Protein AF-A0A6F9AXH4-F1 (afdb_monomer)

Sequence (63 aa):
MTVFSRDPQPRSRLKTMGHRAFSRTAPWLWKALPDTTRAAESLSSLKAQLKTVLFRKAFKDLC

Radius of gyration: 14.44 Å; Cα contacts (8 Å, |Δi|>4): 20; chains: 1; bounding box: 26×30×39 Å

Foldseek 3Di:
DDDDDDDPFDDQPDPPCSCVDCSRCVVVVVVPDDVCLVPDPDPVSNVVRVVVVVCCVVCVPVD

pLDDT: mean 76.62, std 14.64, range [34.0, 92.31]

Mean predicted aligned error: 9.51 Å

Secondary structure (DSSP, 8-state):
------S-----S-TTTTTT-HHHHHHHHHHTS-HHHHT-SSHHHHHHHHHHHHHHHHSTT--

Solvent-accessible surface area (backbone atoms only — not comparable to full-atom values): 4131 Å² total; per-residue (Å²): 140,83,90,86,83,91,69,96,67,84,82,52,92,42,83,77,63,41,63,69,36,60,91,62,39,47,64,55,54,56,72,70,51,58,66,77,46,71,67,41,93,41,73,67,54,27,52,53,44,48,49,52,53,51,49,49,66,75,53,64,82,80,118

Structure (mmCIF, N/CA/C/O backbone):
data_AF-A0A6F9AXH4-F1
#
_entry.id   AF-A0A6F9AXH4-F1
#
loop_
_atom_site.group_PDB
_atom_site.id
_atom_site.type_symbol
_atom_site.label_atom_id
_atom_site.label_alt_id
_atom_site.label_comp_id
_atom_site.label_asym_id
_atom_site.label_entity_id
_atom_site.label_seq_id
_atom_site.pdbx_PDB_ins_code
_atom_site.Cartn_x
_atom_site.Cartn_y
_atom_site.Cartn_z
_atom_site.occupancy
_atom_site.B_iso_or_equiv
_atom_site.auth_seq_id
_atom_site.auth_comp_id
_atom_site.auth_asym_id
_atom_site.auth_atom_id
_atom_site.pdbx_PDB_model_num
ATOM 1 N N . MET A 1 1 ? 6.673 -21.347 -9.351 1.00 34.00 1 MET A N 1
ATOM 2 C CA . MET A 1 1 ? 6.518 -20.672 -10.658 1.00 34.00 1 MET A CA 1
ATOM 3 C C . MET A 1 1 ? 5.100 -20.118 -10.743 1.00 34.00 1 MET A C 1
ATOM 5 O O . MET A 1 1 ? 4.196 -20.830 -11.148 1.00 34.00 1 MET A O 1
ATOM 9 N N . THR A 1 2 ? 4.861 -18.906 -10.241 1.00 40.91 2 THR A N 1
ATOM 10 C CA . THR A 1 2 ? 3.515 -18.313 -10.173 1.00 40.91 2 THR 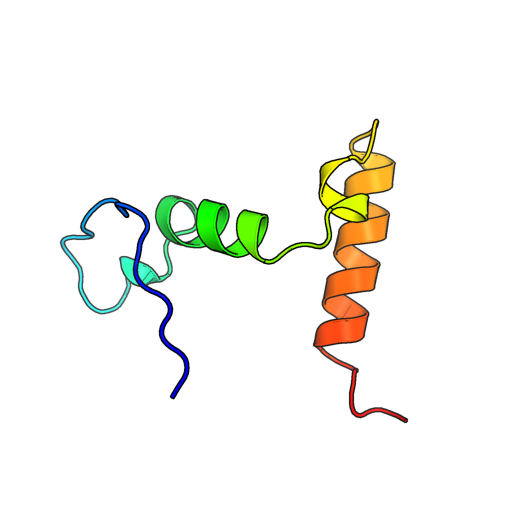A CA 1
ATOM 11 C C . THR A 1 2 ? 3.278 -17.387 -11.36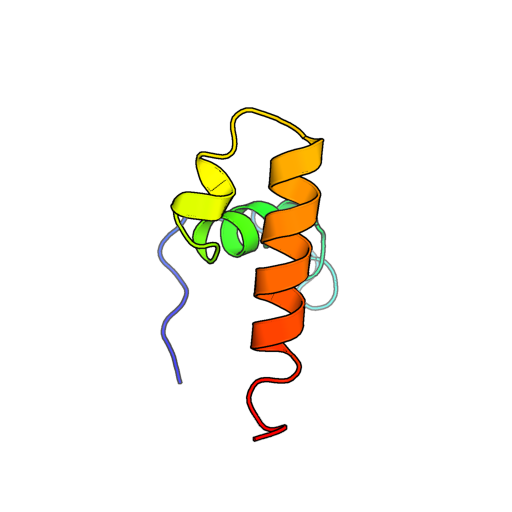3 1.00 40.9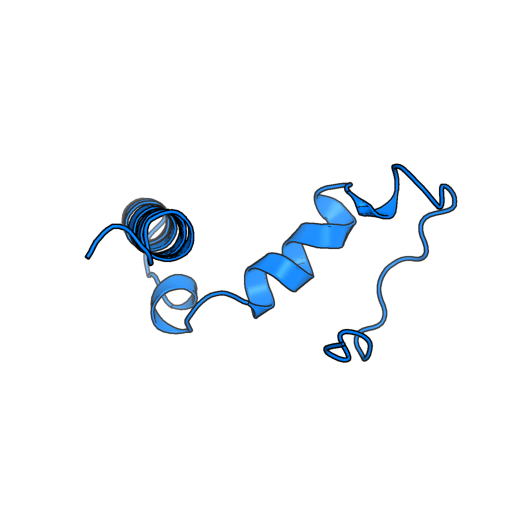1 2 THR A C 1
ATOM 13 O O . THR A 1 2 ? 4.027 -16.446 -11.616 1.00 40.91 2 THR A O 1
ATOM 16 N N . VAL A 1 3 ? 2.235 -17.710 -12.123 1.00 46.47 3 VAL A N 1
ATOM 17 C CA . VAL A 1 3 ? 1.733 -16.981 -13.290 1.00 46.47 3 VAL A CA 1
ATOM 18 C C . VAL A 1 3 ? 1.241 -15.583 -12.888 1.00 46.47 3 VAL A C 1
ATOM 20 O O . VAL A 1 3 ? 0.162 -15.432 -12.330 1.00 46.47 3 VAL A O 1
ATOM 23 N N . PHE A 1 4 ? 2.028 -14.549 -13.200 1.00 54.22 4 PHE A N 1
ATOM 24 C CA . PHE A 1 4 ? 1.668 -13.132 -13.038 1.00 54.22 4 PHE A CA 1
ATOM 25 C C . PHE A 1 4 ? 1.642 -12.417 -14.400 1.00 54.22 4 PHE A C 1
ATOM 27 O O . PHE A 1 4 ? 2.497 -11.583 -14.697 1.00 54.22 4 PHE A O 1
ATOM 34 N N . SER A 1 5 ? 0.703 -12.755 -15.286 1.00 50.94 5 SER A N 1
ATOM 35 C CA . SER A 1 5 ? 0.545 -12.029 -16.560 1.00 50.94 5 SER A CA 1
ATOM 36 C C . SER A 1 5 ? -0.860 -12.153 -17.125 1.00 50.94 5 SER A C 1
ATOM 38 O O . SER A 1 5 ? -1.095 -13.041 -17.934 1.00 50.94 5 SER A O 1
ATOM 40 N N . ARG A 1 6 ? -1.774 -11.255 -16.726 1.00 54.03 6 ARG A N 1
ATOM 41 C CA . ARG A 1 6 ? -3.008 -10.927 -17.475 1.00 54.03 6 ARG A CA 1
ATOM 42 C C . ARG A 1 6 ? -3.502 -9.491 -17.220 1.00 54.03 6 ARG A C 1
ATOM 44 O O . ARG A 1 6 ? -4.694 -9.267 -17.095 1.00 54.03 6 ARG A O 1
ATOM 51 N N . ASP A 1 7 ? -2.599 -8.516 -17.157 1.00 58.66 7 ASP A N 1
ATOM 52 C CA . ASP A 1 7 ? -2.968 -7.099 -17.297 1.00 58.66 7 ASP A CA 1
ATOM 53 C C . ASP A 1 7 ? -2.127 -6.490 -18.429 1.00 58.66 7 ASP A C 1
ATOM 55 O O . ASP A 1 7 ? -0.932 -6.803 -18.504 1.00 58.66 7 ASP A O 1
ATOM 59 N N . PRO A 1 8 ? -2.693 -5.642 -19.311 1.00 62.38 8 PRO A N 1
ATOM 60 C CA . PRO A 1 8 ? -1.938 -4.988 -20.374 1.00 62.38 8 PRO A CA 1
ATOM 61 C C . PRO A 1 8 ? -0.954 -3.980 -19.765 1.00 62.38 8 PRO A C 1
ATOM 63 O O . PRO A 1 8 ? -1.266 -2.812 -19.555 1.00 62.38 8 PRO A O 1
ATOM 66 N N . GLN A 1 9 ? 0.253 -4.441 -19.440 1.00 63.06 9 GLN A N 1
ATOM 67 C CA . GLN A 1 9 ? 1.327 -3.571 -18.974 1.00 63.06 9 GLN A CA 1
ATOM 68 C C . GLN A 1 9 ? 1.943 -2.804 -20.153 1.00 63.06 9 GLN A C 1
ATOM 70 O O . GLN A 1 9 ? 2.158 -3.395 -21.219 1.00 63.06 9 GLN A O 1
ATOM 75 N N . PRO A 1 10 ? 2.312 -1.521 -19.973 1.00 65.06 10 PRO A N 1
ATOM 76 C CA . PRO A 1 10 ? 3.059 -0.785 -20.982 1.00 65.06 10 PRO A CA 1
ATOM 77 C C . PRO A 1 10 ? 4.371 -1.522 -21.278 1.00 65.06 10 PRO A C 1
ATOM 79 O O . PRO A 1 10 ? 5.164 -1.824 -20.380 1.00 65.06 10 PRO A O 1
ATOM 82 N N . ARG A 1 11 ? 4.586 -1.861 -22.554 1.00 63.16 11 ARG A N 1
ATOM 83 C CA . ARG A 1 11 ? 5.775 -2.598 -22.996 1.00 63.16 11 ARG A CA 1
ATOM 84 C C . ARG A 1 11 ? 7.002 -1.711 -22.803 1.00 63.16 11 ARG A C 1
ATOM 86 O O . ARG A 1 11 ? 7.185 -0.739 -23.530 1.00 63.16 11 ARG A O 1
ATOM 93 N N . SER A 1 12 ? 7.862 -2.035 -21.837 1.00 64.75 12 SER A N 1
ATOM 94 C CA . SER A 1 12 ? 9.129 -1.314 -21.697 1.00 64.75 12 SER A CA 1
ATOM 95 C C . SER A 1 12 ? 10.111 -1.765 -22.777 1.00 64.75 12 SER A C 1
ATOM 97 O O . SER A 1 12 ? 10.401 -2.956 -22.881 1.00 64.75 12 SER A O 1
ATOM 99 N N . ARG A 1 13 ? 10.688 -0.819 -23.528 1.00 66.00 13 ARG A N 1
ATOM 100 C CA . ARG A 1 13 ? 11.731 -1.097 -24.537 1.00 66.00 13 ARG A CA 1
ATOM 101 C C . ARG A 1 13 ? 12.994 -1.743 -23.948 1.00 66.00 13 ARG A C 1
ATOM 103 O O . ARG A 1 13 ? 13.685 -2.472 -24.648 1.00 66.00 13 ARG A O 1
ATOM 110 N N . LEU A 1 14 ? 13.282 -1.503 -22.666 1.00 64.75 14 LEU A N 1
ATOM 111 C CA . LEU A 1 14 ? 14.455 -2.030 -21.963 1.00 64.75 14 LEU A CA 1
ATOM 112 C C . LEU A 1 14 ? 14.071 -3.250 -21.118 1.00 64.75 14 LEU A C 1
ATOM 114 O O . LEU A 1 14 ? 13.402 -3.110 -20.093 1.00 64.75 14 LEU A O 1
ATOM 118 N N . LYS A 1 15 ? 14.511 -4.442 -21.541 1.00 61.88 15 LYS A N 1
ATOM 119 C CA . LYS A 1 15 ? 14.163 -5.733 -20.916 1.00 61.88 15 LYS A CA 1
ATOM 120 C C . LYS A 1 15 ? 14.649 -5.867 -19.464 1.00 61.88 15 LYS A C 1
ATOM 122 O O . LYS A 1 15 ? 14.004 -6.545 -18.676 1.00 61.88 15 LYS A O 1
ATOM 127 N N . THR A 1 16 ? 15.740 -5.197 -19.094 1.00 65.19 16 THR A N 1
ATOM 128 C CA . THR A 1 16 ? 16.393 -5.350 -17.780 1.00 65.19 16 THR A CA 1
ATOM 129 C C . THR A 1 16 ? 15.928 -4.316 -16.750 1.00 65.19 16 THR A C 1
ATOM 131 O O . THR A 1 16 ? 15.450 -4.684 -15.680 1.00 65.19 16 THR A O 1
ATOM 134 N N . MET A 1 17 ? 16.014 -3.018 -17.069 1.00 67.12 17 MET A N 1
ATOM 135 C CA . MET A 1 17 ? 15.675 -1.938 -16.122 1.00 67.12 17 MET A CA 1
ATOM 136 C C . MET A 1 17 ? 14.256 -1.388 -16.294 1.00 67.12 17 MET A C 1
ATOM 138 O O . MET A 1 17 ? 13.639 -0.956 -15.323 1.00 67.12 17 MET A O 1
ATOM 142 N N . GLY A 1 18 ? 13.686 -1.466 -17.500 1.00 71.31 18 GLY A N 1
ATOM 143 C CA . GLY A 1 18 ? 12.342 -0.950 -17.777 1.00 71.31 18 GLY A CA 1
ATOM 144 C C . GLY 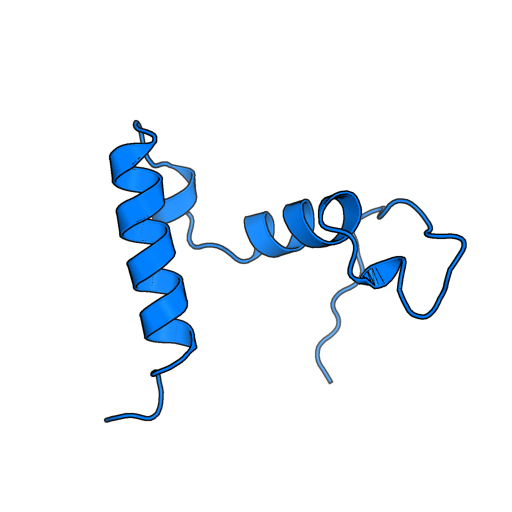A 1 18 ? 11.234 -1.694 -17.026 1.00 71.31 18 GLY A C 1
ATOM 145 O O . GLY A 1 18 ? 10.164 -1.141 -16.786 1.00 71.31 18 GLY A O 1
ATOM 146 N N . HIS A 1 19 ? 11.504 -2.928 -16.593 1.00 68.00 19 HIS A N 1
ATOM 147 C CA . HIS A 1 19 ? 10.599 -3.706 -15.752 1.00 68.00 19 HIS A CA 1
ATOM 148 C C . HIS A 1 19 ? 10.569 -3.253 -14.285 1.00 68.00 19 HIS A C 1
ATOM 150 O O . HIS A 1 19 ? 9.597 -3.544 -13.598 1.00 68.00 19 HIS A O 1
ATOM 156 N N . ARG A 1 20 ? 11.605 -2.543 -13.813 1.00 75.50 20 ARG A N 1
ATOM 157 C CA . ARG A 1 20 ? 11.723 -2.051 -12.428 1.00 75.50 20 ARG A CA 1
ATOM 158 C C . ARG A 1 20 ? 11.194 -0.626 -12.246 1.00 75.50 20 ARG A C 1
ATOM 160 O O . ARG A 1 20 ? 11.088 -0.168 -11.114 1.00 75.50 20 ARG A O 1
ATOM 167 N N . ALA A 1 21 ? 10.866 0.068 -13.338 1.00 82.88 21 ALA A N 1
ATOM 168 C CA . ALA A 1 21 ? 10.333 1.423 -13.288 1.00 82.88 21 ALA A CA 1
ATOM 169 C C . ALA A 1 21 ? 9.039 1.471 -12.464 1.00 82.88 21 ALA A C 1
ATOM 171 O O . ALA A 1 21 ? 8.143 0.649 -12.669 1.00 82.88 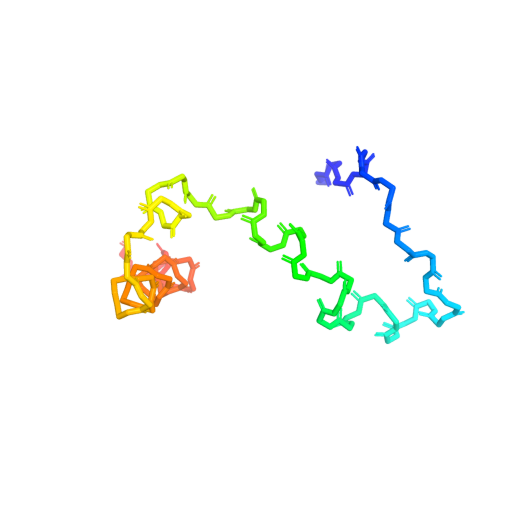21 ALA A O 1
ATOM 172 N N . PHE A 1 22 ? 8.926 2.462 -11.573 1.00 78.56 22 PHE A N 1
ATOM 173 C CA . PHE A 1 22 ? 7.752 2.632 -10.712 1.00 78.56 22 PHE A CA 1
ATOM 174 C C . PHE A 1 22 ? 6.457 2.716 -11.524 1.00 78.56 22 PHE A C 1
ATOM 176 O O . PHE A 1 22 ? 5.488 2.048 -11.199 1.00 78.56 22 PHE A O 1
ATOM 183 N N . SER A 1 23 ? 6.458 3.438 -12.647 1.00 81.56 23 SER A N 1
ATOM 184 C CA . SER A 1 23 ? 5.296 3.541 -13.543 1.00 81.56 23 SER A CA 1
ATOM 185 C C . SER A 1 23 ? 4.783 2.189 -14.052 1.00 81.56 23 SER A C 1
ATOM 187 O O . SER A 1 23 ? 3.602 2.052 -14.361 1.00 81.56 23 SER A O 1
ATOM 189 N N . ARG A 1 24 ? 5.649 1.174 -14.113 1.00 79.38 24 ARG A N 1
ATOM 190 C CA . ARG A 1 24 ? 5.291 -0.177 -14.540 1.00 79.38 24 ARG A CA 1
ATOM 191 C C . ARG A 1 24 ? 4.942 -1.095 -13.368 1.00 79.38 24 ARG A C 1
ATOM 193 O O . ARG A 1 24 ? 4.019 -1.898 -13.478 1.00 79.38 24 ARG A O 1
ATOM 200 N N . THR A 1 25 ? 5.685 -1.013 -12.267 1.00 82.00 25 THR A N 1
ATOM 201 C CA . THR A 1 25 ? 5.518 -1.903 -11.107 1.00 82.00 25 THR A CA 1
ATOM 202 C C . THR A 1 25 ? 4.443 -1.426 -10.141 1.00 82.00 25 THR A C 1
ATOM 204 O O . THR A 1 25 ? 3.831 -2.260 -9.478 1.00 82.00 25 THR A O 1
ATOM 207 N N . ALA A 1 26 ? 4.167 -0.123 -10.078 1.00 83.62 26 ALA A N 1
ATOM 208 C CA . ALA A 1 26 ? 3.216 0.460 -9.140 1.00 83.62 26 ALA A CA 1
ATOM 209 C C . ALA A 1 26 ? 1.793 -0.092 -9.294 1.00 83.62 26 ALA A C 1
ATOM 211 O O . ALA A 1 26 ? 1.234 -0.477 -8.271 1.00 83.62 26 ALA A O 1
ATOM 212 N N . PRO A 1 27 ? 1.207 -0.241 -10.502 1.00 83.50 27 PRO A N 1
ATOM 213 C CA . PRO A 1 27 ? -0.128 -0.828 -10.635 1.00 83.50 27 PRO A CA 1
ATOM 214 C C . PRO A 1 27 ? -0.191 -2.270 -10.120 1.00 83.50 27 PRO A C 1
ATOM 216 O O . PRO A 1 27 ? -1.153 -2.660 -9.463 1.00 83.50 27 PRO A O 1
ATOM 219 N N . TRP A 1 28 ? 0.857 -3.059 -10.373 1.00 80.56 28 TRP A N 1
ATOM 220 C CA . TRP A 1 28 ? 0.955 -4.431 -9.873 1.00 80.56 28 TRP A CA 1
ATOM 221 C C . TRP A 1 28 ? 1.116 -4.468 -8.352 1.00 80.56 28 TRP A C 1
ATOM 223 O O . TRP A 1 28 ? 0.433 -5.230 -7.672 1.00 80.56 28 TRP A O 1
ATOM 233 N N . LEU A 1 29 ? 1.982 -3.609 -7.814 1.00 83.06 29 LEU A N 1
ATOM 234 C CA . LEU A 1 29 ? 2.193 -3.489 -6.379 1.00 83.06 29 LEU A CA 1
ATOM 235 C C . LEU A 1 29 ? 0.899 -3.063 -5.684 1.00 83.06 29 LEU A C 1
ATOM 237 O O . LEU A 1 29 ? 0.543 -3.652 -4.670 1.00 83.06 29 LEU A O 1
ATOM 241 N N . TRP A 1 30 ? 0.162 -2.120 -6.274 1.00 85.56 30 TRP A N 1
ATOM 242 C CA . TRP A 1 30 ? -1.144 -1.687 -5.796 1.00 85.56 30 TRP A CA 1
ATOM 243 C C . TRP A 1 30 ? -2.131 -2.853 -5.764 1.00 85.56 30 TRP A C 1
ATOM 245 O O . TRP A 1 30 ? -2.728 -3.093 -4.719 1.00 85.56 30 TRP A O 1
ATOM 255 N N . LYS A 1 31 ? -2.223 -3.642 -6.850 1.00 83.81 31 LYS A N 1
ATOM 256 C CA . LYS A 1 31 ? -3.053 -4.862 -6.942 1.00 83.81 31 LYS A CA 1
ATOM 257 C C . LYS A 1 31 ? -2.651 -5.986 -5.977 1.00 83.81 31 LYS A C 1
ATOM 259 O O . LYS A 1 31 ? -3.466 -6.866 -5.708 1.00 83.81 31 LYS A O 1
ATOM 264 N N . ALA A 1 32 ? -1.436 -5.970 -5.441 1.00 84.25 32 ALA A N 1
ATOM 265 C CA . ALA A 1 32 ? -0.984 -6.937 -4.443 1.00 84.25 32 ALA A CA 1
ATOM 266 C C . ALA A 1 32 ? -1.280 -6.506 -2.992 1.00 84.25 32 ALA A C 1
ATOM 268 O O . ALA A 1 32 ? -1.064 -7.295 -2.071 1.00 84.25 32 ALA A O 1
ATOM 269 N N . LEU A 1 33 ? -1.738 -5.268 -2.767 1.00 86.44 33 LEU A N 1
ATOM 270 C CA . LEU A 1 33 ? -2.075 -4.778 -1.428 1.00 86.44 33 LEU A CA 1
ATOM 271 C C . LEU A 1 33 ? -3.424 -5.332 -0.943 1.00 86.44 33 LEU A C 1
ATOM 273 O O . LEU A 1 33 ? -4.316 -5.515 -1.770 1.00 86.44 33 LEU A O 1
ATOM 277 N N . PRO A 1 34 ? -3.610 -5.538 0.371 1.00 86.06 34 PRO A N 1
ATOM 278 C CA . PRO A 1 34 ? -4.916 -5.844 0.948 1.00 86.06 34 PRO A CA 1
ATOM 279 C C . PRO A 1 34 ? -5.925 -4.718 0.701 1.00 86.06 34 PRO A C 1
ATOM 281 O O . PRO A 1 34 ? -5.560 -3.539 0.738 1.00 86.06 34 PRO A O 1
ATOM 284 N N . ASP A 1 35 ? -7.201 -5.066 0.531 1.00 84.94 35 ASP A N 1
ATOM 285 C CA . ASP A 1 35 ? -8.269 -4.085 0.285 1.00 84.94 35 ASP A CA 1
ATOM 286 C C . ASP A 1 35 ? -8.400 -3.068 1.423 1.00 84.94 35 ASP A C 1
ATOM 288 O O . ASP A 1 35 ? -8.615 -1.886 1.172 1.00 84.94 35 ASP A O 1
ATOM 292 N N . THR A 1 36 ? -8.125 -3.483 2.662 1.00 82.94 36 THR A N 1
ATOM 293 C CA . THR A 1 36 ? -8.100 -2.598 3.838 1.00 82.94 36 THR A CA 1
ATOM 294 C C . THR A 1 36 ? -7.085 -1.464 3.726 1.00 82.94 36 THR A C 1
ATOM 296 O O . THR A 1 36 ? -7.301 -0.402 4.295 1.00 82.94 36 THR A O 1
ATOM 299 N N . THR A 1 37 ? -5.983 -1.682 2.999 1.00 84.06 37 THR A N 1
ATOM 300 C CA . THR A 1 37 ? -4.938 -0.670 2.771 1.00 84.06 37 THR A CA 1
ATOM 301 C C . THR A 1 37 ? -5.292 0.248 1.601 1.00 84.06 37 THR A C 1
ATOM 303 O O . THR A 1 37 ? -4.880 1.404 1.578 1.00 84.06 37 THR A O 1
ATOM 306 N N . ARG A 1 38 ? -6.059 -0.249 0.620 1.00 84.75 38 ARG A N 1
ATOM 307 C CA . ARG A 1 38 ? -6.534 0.555 -0.519 1.00 84.75 38 ARG A CA 1
ATOM 308 C C . ARG A 1 38 ? -7.740 1.419 -0.170 1.00 84.75 38 ARG A C 1
ATOM 310 O O . ARG A 1 38 ? -7.880 2.493 -0.738 1.00 84.75 38 ARG A O 1
ATOM 317 N N . ALA A 1 39 ? -8.581 0.950 0.746 1.00 87.31 39 ALA A N 1
ATOM 318 C CA . ALA A 1 39 ? -9.771 1.642 1.228 1.00 87.31 39 ALA A CA 1
ATOM 319 C C . ALA A 1 39 ? -9.471 2.674 2.333 1.00 87.31 39 ALA A C 1
ATOM 321 O O . ALA A 1 39 ? -10.385 3.143 3.003 1.00 87.31 39 ALA A O 1
ATOM 322 N N . ALA A 1 40 ? -8.199 3.014 2.562 1.00 89.50 40 ALA A N 1
ATOM 323 C CA . ALA A 1 40 ? -7.818 4.010 3.551 1.00 89.50 40 ALA A CA 1
ATOM 324 C C . ALA A 1 40 ? -8.368 5.396 3.175 1.00 89.50 40 ALA A C 1
ATOM 326 O O . ALA A 1 40 ? -8.071 5.919 2.104 1.00 89.50 40 ALA A O 1
ATOM 327 N N . GLU A 1 41 ? -9.114 6.017 4.087 1.00 89.00 41 GLU A N 1
ATOM 328 C CA . GLU A 1 41 ? -9.770 7.315 3.856 1.00 89.00 41 GLU A CA 1
ATOM 329 C C . GLU A 1 41 ? -8.791 8.501 3.847 1.00 89.00 41 GLU A C 1
ATOM 331 O O . GLU A 1 41 ? -9.103 9.577 3.343 1.00 89.00 41 GLU A O 1
ATOM 336 N N . SER A 1 42 ? -7.588 8.321 4.401 1.00 92.31 42 SER A N 1
ATOM 337 C CA . SER A 1 42 ? -6.581 9.375 4.524 1.00 92.31 42 SER A CA 1
ATOM 338 C C . SER A 1 42 ? -5.177 8.893 4.170 1.00 92.31 42 SER A C 1
ATOM 340 O O . SER A 1 42 ? -4.810 7.730 4.358 1.00 92.31 42 SER A O 1
ATOM 342 N N . LEU A 1 43 ? -4.342 9.827 3.706 1.00 91.00 43 LEU A N 1
ATOM 343 C CA . LEU A 1 43 ? -2.941 9.557 3.368 1.00 91.00 43 LEU A CA 1
ATOM 344 C C . LEU A 1 43 ? -2.117 9.086 4.576 1.00 91.00 43 LEU A C 1
ATOM 346 O O . LEU A 1 43 ? -1.187 8.296 4.415 1.00 91.00 43 LEU A O 1
ATOM 350 N N . SER A 1 44 ? -2.428 9.571 5.780 1.00 91.44 44 SER A N 1
ATOM 351 C CA . SER A 1 44 ? -1.762 9.146 7.015 1.00 91.44 44 SER A CA 1
ATOM 352 C C . SER A 1 44 ? -2.101 7.695 7.358 1.00 91.44 44 SER A C 1
ATOM 354 O O . SER A 1 44 ? -1.185 6.910 7.614 1.00 91.44 44 SER A O 1
ATOM 356 N N . SER A 1 45 ? -3.384 7.321 7.276 1.00 89.94 45 SER A N 1
ATOM 357 C CA . SER A 1 45 ? -3.844 5.942 7.474 1.00 89.94 45 SER A CA 1
ATOM 358 C C . SER A 1 45 ? -3.224 5.000 6.442 1.00 89.94 45 SER A C 1
ATOM 360 O O . SER A 1 45 ? -2.633 3.981 6.806 1.00 89.94 45 SER A O 1
ATOM 362 N N . LEU A 1 46 ? -3.213 5.408 5.166 1.00 90.69 46 LEU A N 1
ATOM 363 C CA . LEU A 1 46 ? -2.592 4.640 4.090 1.00 90.69 46 LEU A CA 1
ATOM 364 C C . LEU A 1 46 ? -1.103 4.385 4.351 1.00 90.69 46 LEU A C 1
ATOM 366 O O . LEU A 1 46 ? -0.644 3.251 4.231 1.00 90.69 46 LEU A O 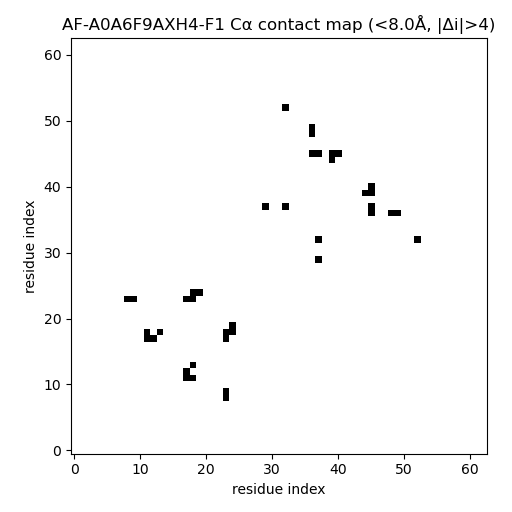1
ATOM 370 N N . LYS A 1 47 ? -0.335 5.413 4.740 1.00 91.12 47 LYS A N 1
ATOM 371 C CA . LYS A 1 47 ? 1.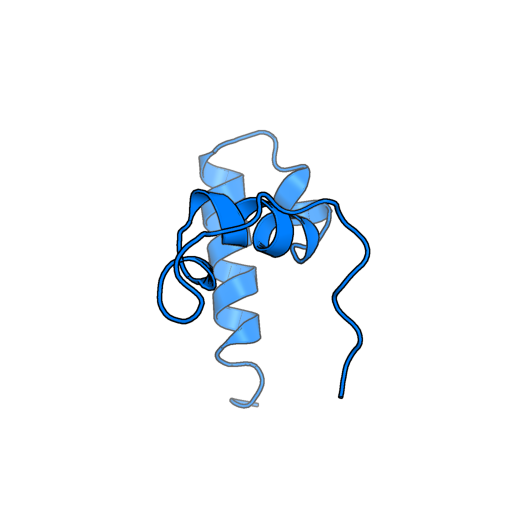096 5.261 5.060 1.00 91.12 47 LYS A CA 1
ATOM 372 C C . LYS A 1 47 ? 1.318 4.291 6.220 1.00 91.12 47 LYS A C 1
ATOM 374 O O . LYS A 1 47 ? 2.222 3.458 6.142 1.00 91.12 47 LYS A O 1
ATOM 379 N N . ALA A 1 48 ? 0.506 4.387 7.274 1.00 91.88 48 ALA A N 1
ATOM 380 C CA . ALA A 1 48 ? 0.607 3.516 8.441 1.00 91.88 48 ALA A CA 1
ATOM 381 C C . ALA A 1 48 ? 0.308 2.053 8.076 1.00 91.88 48 ALA A C 1
ATOM 383 O O . ALA A 1 48 ? 1.120 1.168 8.348 1.00 91.88 48 ALA A O 1
ATOM 384 N N . GLN A 1 49 ? -0.810 1.802 7.390 1.00 90.25 49 GLN A N 1
ATOM 385 C CA . GLN A 1 49 ? -1.209 0.462 6.960 1.00 90.25 49 GLN A CA 1
ATOM 386 C C . GLN A 1 49 ? -0.219 -0.139 5.956 1.00 90.25 49 GLN A C 1
ATOM 388 O O . GLN A 1 49 ? 0.177 -1.295 6.105 1.00 90.25 49 GLN A O 1
ATOM 393 N N . LEU A 1 50 ? 0.246 0.649 4.981 1.00 91.31 50 LEU A N 1
ATOM 394 C CA . LEU A 1 50 ? 1.242 0.212 4.003 1.00 91.31 50 LEU A CA 1
ATOM 395 C C . LEU A 1 50 ? 2.543 -0.201 4.692 1.00 91.31 50 LEU A C 1
ATOM 397 O O . LEU A 1 50 ? 3.080 -1.268 4.394 1.00 91.31 50 LEU 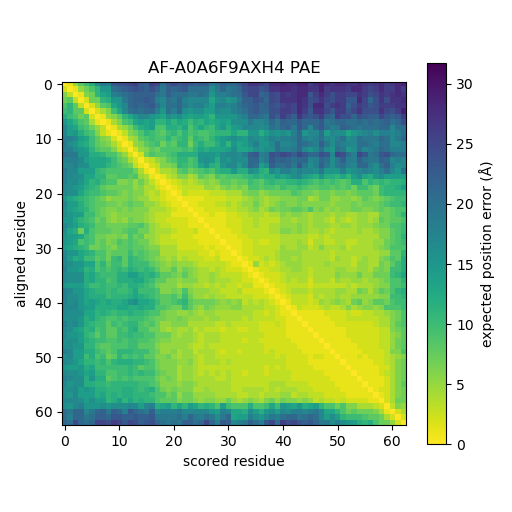A O 1
ATOM 401 N N . LYS A 1 51 ? 3.025 0.606 5.647 1.00 90.31 51 LYS A N 1
ATOM 402 C CA . LYS A 1 51 ? 4.197 0.266 6.457 1.00 90.31 51 LYS A CA 1
ATOM 403 C C . LYS A 1 51 ? 3.973 -1.066 7.171 1.00 90.31 51 LYS A C 1
ATOM 405 O O . LYS A 1 51 ? 4.777 -1.973 6.995 1.00 90.31 51 LYS A O 1
ATOM 410 N N . THR A 1 52 ? 2.863 -1.239 7.885 1.00 91.75 52 THR A N 1
ATOM 411 C CA . THR A 1 52 ? 2.559 -2.496 8.587 1.00 91.75 52 THR A CA 1
ATOM 412 C C . THR A 1 52 ? 2.531 -3.701 7.645 1.00 91.75 52 THR A C 1
ATOM 414 O O . THR A 1 52 ? 3.130 -4.730 7.954 1.00 91.75 52 THR A O 1
ATOM 417 N N . VAL A 1 53 ? 1.892 -3.592 6.477 1.00 89.12 53 VAL A N 1
ATOM 418 C CA . VAL A 1 53 ? 1.844 -4.677 5.481 1.00 89.12 53 VAL A CA 1
ATOM 419 C C . VAL A 1 53 ? 3.240 -5.019 4.957 1.00 89.12 53 VAL A C 1
ATOM 421 O O . VAL A 1 53 ? 3.582 -6.199 4.868 1.00 89.12 53 VAL A O 1
ATOM 424 N N . LEU A 1 54 ? 4.059 -4.014 4.633 1.00 88.44 54 LEU A N 1
ATOM 425 C CA . LEU A 1 54 ? 5.420 -4.217 4.131 1.00 88.44 54 LEU A CA 1
ATOM 426 C C . LEU A 1 54 ? 6.342 -4.816 5.197 1.00 88.44 54 LEU A C 1
ATOM 428 O O . LEU A 1 54 ? 7.067 -5.761 4.895 1.00 88.44 54 LEU A O 1
ATOM 432 N N . PHE A 1 55 ? 6.268 -4.334 6.440 1.00 90.19 55 PHE A N 1
ATOM 433 C CA . PHE A 1 55 ? 7.028 -4.888 7.561 1.00 90.19 55 PHE A CA 1
ATOM 434 C C . PHE A 1 55 ? 6.620 -6.333 7.844 1.00 90.19 55 PHE A C 1
ATOM 436 O O . PHE A 1 55 ? 7.480 -7.205 7.881 1.00 90.19 55 PHE A O 1
ATOM 443 N N . ARG A 1 56 ? 5.317 -6.632 7.925 1.00 88.75 56 ARG A N 1
ATOM 444 C CA . ARG A 1 56 ? 4.848 -8.021 8.055 1.00 88.75 56 ARG A CA 1
ATOM 445 C C . ARG A 1 56 ? 5.351 -8.884 6.906 1.00 88.75 56 ARG A C 1
ATOM 447 O O . ARG A 1 56 ? 5.733 -10.015 7.131 1.00 88.75 56 ARG A O 1
ATOM 454 N N . LYS A 1 57 ? 5.358 -8.384 5.668 1.00 85.94 57 LYS A N 1
ATOM 455 C CA . LYS A 1 57 ? 5.842 -9.156 4.515 1.00 85.94 57 LYS A CA 1
ATOM 456 C C . LYS A 1 57 ? 7.348 -9.428 4.569 1.00 85.94 57 LYS A C 1
ATOM 458 O O . LYS A 1 57 ? 7.746 -10.511 4.163 1.00 85.94 57 LYS A O 1
ATOM 463 N N . ALA A 1 58 ? 8.145 -8.465 5.027 1.00 89.06 58 ALA A N 1
ATOM 464 C CA . ALA A 1 58 ? 9.601 -8.576 5.100 1.00 89.06 58 ALA A CA 1
ATOM 465 C C . ALA A 1 58 ? 10.086 -9.399 6.304 1.00 89.06 58 ALA A C 1
ATOM 467 O O . ALA A 1 58 ? 11.090 -10.088 6.195 1.00 89.06 58 ALA A O 1
ATOM 468 N N . PHE A 1 59 ? 9.362 -9.345 7.425 1.00 87.69 59 PHE A N 1
ATOM 469 C CA . PHE A 1 59 ? 9.734 -9.979 8.696 1.00 87.69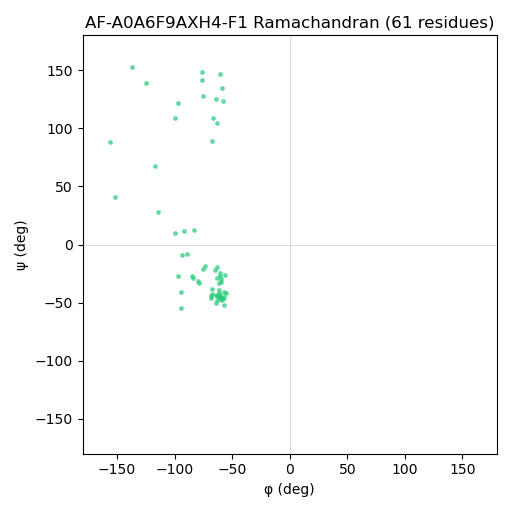 59 PHE A CA 1
ATOM 470 C C . PHE A 1 59 ? 8.770 -11.105 9.095 1.00 87.69 59 PHE A C 1
ATOM 472 O O . PHE A 1 59 ? 8.575 -11.378 10.275 1.00 87.69 59 PHE A O 1
ATOM 479 N N . LYS A 1 60 ? 8.142 -11.748 8.103 1.00 72.69 60 LYS A N 1
ATOM 480 C CA . LYS A 1 60 ? 7.202 -12.868 8.288 1.00 72.69 60 LYS A CA 1
ATOM 481 C C . LYS A 1 60 ? 7.837 -14.083 8.972 1.00 72.69 60 LYS A C 1
ATOM 483 O O . LYS A 1 60 ? 7.106 -14.832 9.603 1.00 72.69 60 LYS A O 1
ATOM 488 N N . ASP A 1 61 ? 9.158 -14.213 8.863 1.00 63.62 61 ASP A N 1
ATOM 489 C CA . ASP A 1 61 ? 9.947 -15.357 9.335 1.00 63.62 61 ASP A CA 1
ATOM 490 C C . ASP A 1 61 ? 10.633 -15.103 10.697 1.00 63.62 61 ASP A C 1
ATOM 492 O O . ASP A 1 61 ? 11.503 -15.867 11.102 1.00 63.62 61 ASP A O 1
ATOM 496 N N . LEU A 1 62 ? 10.306 -14.001 11.392 1.00 60.94 62 LEU A N 1
ATOM 497 C CA . LEU A 1 62 ? 10.904 -13.647 12.692 1.00 60.94 62 LEU A CA 1
ATOM 498 C C . LEU A 1 62 ? 10.117 -14.182 13.912 1.00 60.94 62 LEU A C 1
ATOM 500 O O . LEU A 1 62 ? 10.390 -13.777 15.043 1.00 60.94 62 LEU A O 1
ATOM 504 N N . CYS A 1 63 ? 9.157 -15.080 13.680 1.00 47.53 63 CYS A N 1
ATOM 505 C CA . CYS A 1 63 ? 8.440 -15.887 14.672 1.00 47.53 63 CYS A CA 1
ATOM 506 C C . CYS A 1 63 ? 8.368 -17.331 14.176 1.00 47.53 63 CYS A C 1
ATOM 508 O O . CYS A 1 63 ? 8.357 -18.226 15.046 1.00 47.53 63 CYS A O 1
#

=== Feature glossary ===
Key to the feature types in this record:

— What the protein is —

Primary structure: the covalent order of the twenty standard amino acids along the backbone. Two proteins with the same sequence will (almost always) fold to the same structure; two with 30% identity often share a fold but not the details.

Database cross-references. InterPro integrates a dozen domain/family signature databases into unified entries with residue-range hits. GO terms attach function/process/location labels with evidence codes. CATH codes position the fold in a four-level structural taxonomy. Organism is the NCBI-taxonomy species name.

— Where its atoms are —

The mmCIF block holds the 3D Cartesian coordinates of each backbone atom (N, Cα, C, O) in ångströms. mmCIF is the PDB's canonical archive format — a tagged-loop text representation of the atomic model.

Six rendered views show the 3D structure from the faces of a cube — i.e. along ±x, ±y, ±z. Rendering representation is drawn randomly per protein from cartoon (secondary-structure ribbons), sticks (backbone bonds), or molecular surface; coloring is either N→C rainbow (blue at the N-terminus through red at the C-terminus) or one color per chain.

— Local backbone conformation —

DSSP 8-state secondary structure assigns each residue one of H (α-helix), G (3₁₀-helix), I (π-helix), E (extended β-strand), B (isolated β-bridge), T (hydrogen-bonded turn), S (bend), or '-' (coil). The assignment is computed from backbone hydrogen-bond geometry via the Kabsch–Sander algorithm.

P-SEA three-state annotation labels each residue as helix, strand, or coil based purely on the geometry of the Cα trace. It serves as a fallback when the full backbone (and thus DSSP) is unavailable.

The φ/ψ torsion pair specifies the backbone conformation at each residue. φ rotates about the N–Cα bond, ψ about the Cα–C bond. Steric clashes forbid most of the (φ, ψ) plane — the allowed regions (α-helix basin, β-sheet basin, left-handed helix) are the Ramachandran-allowed regions.

— Global shape and packing —

The geometric summary reports three shape descriptors. Rg (radius of gyration) measures how spread out the Cα atoms are about their centre of mass; compact globular proteins have small Rg, elongated or unfolded ones large. Cα contacts (<8 Å, |i−j|>4) count long-range residue pairs in spatial proximity — high for tightly packed folds, near zero for rods or random coil. The bounding-box extents give the protein's footprint along x, y, z in Å.

Accessible surface area quantifies burial. A residue with SASA near zero is packed into the hydrophobic core; one with SASA >100 Å² sits on the surface. Computed here via the Shrake–Rupley numerical algorithm with a 1.4 Å probe.

Plot images: a contact map (which residues are close in 3D, as an N×N binary image), a Ramachandran scatter (backbone torsion angles, revealing secondary-structure composition at a glance), and — for AlphaFold structures — a PAE heatmap (pairwise prediction confidence).

— Structural neighborhood —

The Foldseek 3Di string encodes local tertiary geometry as a 20-letter alphabet — one character per residue — derived from the relative positions of nearby Cα atoms. Unlike the amino-acid sequence, 3Di is a direct function of the 3D structure, so two proteins with the same fold have similar 3Di strings even at low sequence identity.

Nearest PDB neighbors are the top structural matches found by Foldseek when searching this structure against the entire Protein Data Bank. Each hit reports a TM-score (0 to 1; >0.5 almost always implies the same fold) and an E-value. These are *structural* homologs — they may share no detectable sequence similarity.

— Confidence and disorder —

For AlphaFold models, the B-factor field carries pLDDT — the model's own estimate of local accuracy on a 0–100 scale. Regions with pLDDT<50 should be treated as essentially unmodeled; they often correspond to intrinsically disordered segments.

B-factor (Debye–Waller factor) reflects atomic displacement in the crystal lattice. It is an experimental observable (units Å²), not a prediction; low values mean the atom is pinned down, high values mean it moves or is heterogeneous across the crystal.

Predicted aligned error is AlphaFold's pairwise confidence. Unlike pLDDT (per-residue), PAE is per-residue-pair and captures whether two parts of the structure are correctly placed relative to each other. Units are ångströms of expected positional error.